Protein AF-A0A8D9CV42-F1 (afdb_monomer)

Sequence (86 aa):
DIEISQSLDPELRQAIKDSRIAVVIFSINYTSSSWCLNELLEIVKCKEEHGQVVIPVFYGLDPSHVRKQTGDFGKIFEKICQRKTK

Radius of gyration: 13.58 Å; Cα contacts (8 Å, |Δi|>4): 94; chains: 1; bounding box: 37×32×30 Å

Secondary structure (DSSP, 8-state):
-----SS--HHHHHHHHH-SEEEEEE-TTGGG-HHHHHHHHHHHHHHHHH--EEEEEE-SS-HHHHHHT-HHHHHHHHHHHHHH--

Solvent-accessible surface area (backbone atoms only — not comparable to full-atom values): 5135 Å² total; per-residue (Å²): 134,86,85,83,67,99,54,88,47,70,66,58,55,49,52,58,65,75,37,67,64,47,79,45,75,45,39,66,61,42,46,73,36,71,61,56,52,51,53,50,52,53,52,53,49,34,31,73,78,69,67,30,45,74,48,81,40,66,48,91,55,62,67,62,26,68,76,68,51,31,70,69,40,17,55,43,35,54,56,48,56,59,66,72,77,110

InterPro domains:
  IPR000157 Toll/interleukin-1 receptor homology (TIR) domain [PF01582] (1-85)
  IPR000157 Toll/interleukin-1 receptor homology (TIR) domain [PS50104] (1-86)
  IPR000157 Toll/interleukin-1 receptor homology (TIR) domain [SM00255] (1-86)
  IPR035897 Toll/interleukin-1 receptor homology (TIR) domain superfamily [G3DSA:3.40.50.10140] (1-86)
  IPR035897 Toll/interleukin-1 receptor homology (TIR) domain superfamily [SSF52200] (1-81)

pLDDT: mean 86.41, std 14.25, range [35.38, 97.75]

Nearest PDB structures (foldseek):
  5tec-assembly1_A  TM=9.869E-01  e=1.272E-07  Arabidopsis thaliana
  7xoz-assembly1_E  TM=9.331E-01  e=2.366E-07  Arabidopsis thaliana
  5h3c-assembly1_A  TM=9.832E-01  e=4.682E-07  Arabidopsis thaliana
  7xoz-assembly1_A  TM=8.967E-01  e=3.433E-07  Arabidopsis thaliana
  5tec-assembly2_B  TM=9.363E-01  e=7.229E-07  Arabidopsis thaliana

Mean predicted aligned error: 5.82 Å

Organism: Brassica campestris (NCBI:txid3711)

Structure (mmCIF, N/CA/C/O backbone):
data_AF-A0A8D9CV42-F1
#
_entry.id   AF-A0A8D9CV42-F1
#
loop_
_atom_site.group_PDB
_atom_site.id
_atom_site.type_symbol
_atom_site.label_atom_id
_atom_site.label_alt_id
_atom_site.label_comp_id
_atom_site.label_asym_id
_atom_site.label_entity_id
_atom_site.label_seq_id
_atom_site.pdbx_PDB_ins_code
_atom_site.Cartn_x
_atom_site.Cartn_y
_atom_site.Cartn_z
_atom_site.occupancy
_atom_site.B_iso_or_equiv
_atom_site.auth_seq_id
_atom_site.auth_comp_id
_atom_site.auth_asym_id
_atom_site.auth_atom_id
_atom_site.pdbx_PDB_model_num
ATOM 1 N N . ASP A 1 1 ? -5.868 25.681 -0.050 1.00 35.38 1 ASP A N 1
ATOM 2 C CA . ASP A 1 1 ? -4.401 25.533 -0.018 1.00 35.38 1 ASP A CA 1
ATOM 3 C C . ASP A 1 1 ? -4.042 24.078 0.211 1.00 35.38 1 ASP A C 1
ATOM 5 O O . ASP A 1 1 ? -4.734 23.415 0.971 1.00 35.38 1 ASP A O 1
ATOM 9 N N . ILE A 1 2 ? -3.056 23.547 -0.516 1.00 47.19 2 ILE A N 1
ATOM 10 C CA . ILE A 1 2 ? -2.556 22.184 -0.289 1.00 47.19 2 ILE A CA 1
ATOM 11 C C . ILE A 1 2 ? -1.454 22.321 0.756 1.00 47.19 2 ILE A C 1
ATOM 13 O O . ILE A 1 2 ? -0.368 22.809 0.440 1.00 47.19 2 ILE A O 1
ATOM 17 N N . GLU A 1 3 ? -1.748 21.960 2.001 1.00 54.94 3 GLU A N 1
ATOM 18 C CA . GLU A 1 3 ? -0.735 21.908 3.051 1.00 54.94 3 GLU A CA 1
ATOM 19 C C . GLU A 1 3 ? 0.242 20.780 2.747 1.00 54.94 3 GLU A C 1
ATOM 21 O O . GLU A 1 3 ? -0.124 19.608 2.683 1.00 54.94 3 GLU A O 1
ATOM 26 N N . ILE A 1 4 ? 1.501 21.154 2.519 1.00 55.81 4 ILE A N 1
ATOM 27 C CA . ILE A 1 4 ? 2.596 20.211 2.341 1.00 55.81 4 ILE A CA 1
ATOM 28 C C . ILE A 1 4 ? 3.428 20.214 3.638 1.00 55.81 4 ILE A C 1
ATOM 30 O O . ILE A 1 4 ? 4.449 20.895 3.722 1.00 55.81 4 ILE A O 1
ATOM 34 N N . SER A 1 5 ? 2.990 19.495 4.675 1.00 52.81 5 SER A N 1
ATOM 35 C CA . SER A 1 5 ? 3.749 19.303 5.915 1.00 52.81 5 SER A CA 1
ATOM 36 C C . SER A 1 5 ? 4.894 18.286 5.752 1.00 52.81 5 SER A C 1
ATOM 38 O O . SER A 1 5 ? 4.776 17.213 5.176 1.00 52.81 5 SER A O 1
ATOM 40 N N . GLN A 1 6 ? 6.073 18.597 6.285 1.00 56.25 6 GLN A N 1
ATOM 41 C CA . GLN A 1 6 ? 7.254 17.721 6.175 1.00 56.25 6 GLN A CA 1
ATOM 42 C C . GLN A 1 6 ? 7.211 16.508 7.133 1.00 56.25 6 GLN A C 1
ATOM 44 O O . GLN A 1 6 ? 8.027 15.589 7.021 1.00 56.25 6 GLN A O 1
ATOM 49 N N . SER A 1 7 ? 6.234 16.482 8.042 1.00 61.69 7 SER A N 1
ATOM 50 C CA . SER A 1 7 ? 5.875 15.391 8.953 1.00 61.69 7 SER A CA 1
ATOM 51 C C . SER A 1 7 ? 4.412 15.010 8.738 1.00 61.69 7 SER A C 1
ATOM 53 O O . SER A 1 7 ? 3.630 15.891 8.397 1.00 61.69 7 SER A O 1
ATOM 55 N N . LEU A 1 8 ? 4.027 13.748 8.984 1.00 67.19 8 LEU A N 1
ATOM 56 C CA . LEU A 1 8 ? 2.606 13.384 9.078 1.00 67.19 8 LEU A CA 1
ATOM 57 C C . LEU A 1 8 ? 1.944 14.326 10.079 1.00 67.19 8 LEU A C 1
ATOM 59 O O . LEU A 1 8 ? 2.271 14.273 11.267 1.00 67.19 8 LEU A O 1
ATOM 63 N N . ASP A 1 9 ? 1.076 15.199 9.582 1.00 80.56 9 ASP A N 1
ATOM 64 C CA . ASP A 1 9 ? 0.351 16.124 10.432 1.00 80.56 9 ASP A CA 1
ATOM 65 C C . ASP A 1 9 ? -0.440 15.313 11.480 1.00 80.56 9 ASP A C 1
ATOM 67 O O . ASP A 1 9 ? -1.071 14.312 11.113 1.00 80.56 9 ASP A O 1
ATOM 71 N N . PRO A 1 10 ? -0.377 15.659 12.780 1.00 84.25 10 PRO A N 1
ATOM 72 C CA . PRO A 1 10 ? -1.182 15.005 13.805 1.00 84.25 10 PRO A CA 1
ATOM 73 C C . PRO A 1 10 ? -2.672 14.920 13.446 1.00 84.25 10 PRO A C 1
ATOM 75 O O . PRO A 1 10 ? -3.291 13.887 13.715 1.00 84.25 10 PRO A O 1
ATOM 78 N N . GLU A 1 11 ? -3.226 15.948 12.802 1.00 87.00 11 GLU A N 1
ATOM 79 C CA . GLU A 1 11 ? -4.620 15.984 12.357 1.00 87.00 11 GLU A CA 1
ATOM 80 C C . GLU A 1 11 ? -4.873 14.963 11.248 1.00 87.00 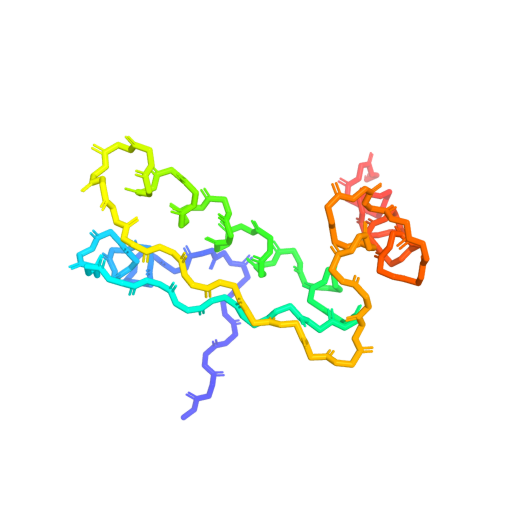11 GLU A C 1
ATOM 82 O O . GLU A 1 11 ? -5.817 14.174 11.327 1.00 87.00 11 GLU A O 1
ATOM 87 N N . LEU A 1 12 ? -3.980 14.891 10.258 1.00 86.88 12 LEU A N 1
ATOM 88 C CA . LEU A 1 12 ? -4.068 13.901 9.184 1.00 86.88 12 LEU A CA 1
ATOM 89 C C . LEU A 1 12 ? -3.944 12.474 9.726 1.00 86.88 12 LEU A C 1
ATOM 91 O O . LEU A 1 12 ? -4.687 11.575 9.329 1.00 86.88 12 LEU A O 1
ATOM 95 N N . ARG A 1 13 ? -3.021 12.255 10.664 1.00 88.62 13 ARG A N 1
ATOM 96 C CA . ARG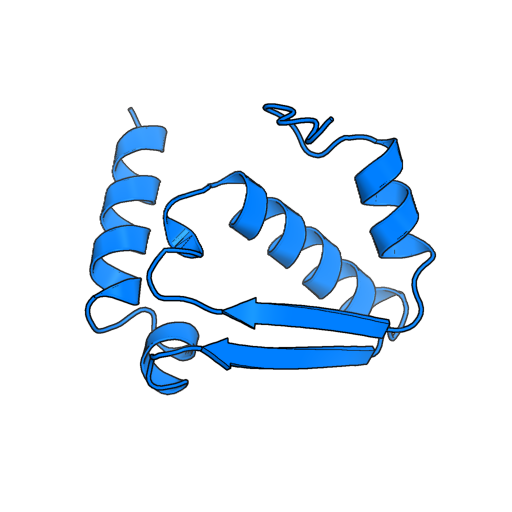 A 1 13 ? -2.843 10.956 11.313 1.00 88.62 13 ARG A CA 1
ATOM 97 C C . ARG A 1 13 ? -4.102 10.534 12.070 1.00 88.62 13 ARG A C 1
ATOM 99 O O . ARG A 1 13 ? -4.482 9.366 12.010 1.00 88.62 13 ARG A O 1
ATOM 106 N N . GLN A 1 14 ? -4.739 11.469 12.767 1.00 91.12 14 GLN A N 1
ATOM 107 C CA . GLN A 1 14 ? -5.994 11.210 13.461 1.00 91.12 14 GLN A CA 1
ATOM 108 C C . GLN A 1 14 ? -7.124 10.910 12.465 1.00 91.12 14 GLN A C 1
ATOM 110 O O . GLN A 1 14 ? -7.831 9.919 12.628 1.00 91.12 14 GLN A O 1
ATOM 115 N N . ALA A 1 15 ? -7.212 11.663 11.366 1.00 92.44 15 ALA A N 1
ATOM 116 C CA . ALA A 1 15 ? -8.185 11.411 10.305 1.00 92.44 15 ALA A CA 1
ATOM 117 C C . ALA A 1 15 ? -8.032 10.013 9.674 1.00 92.44 15 ALA A C 1
ATOM 119 O O . ALA A 1 15 ? -9.035 9.356 9.389 1.00 92.44 15 ALA A O 1
ATOM 120 N N . ILE A 1 16 ? -6.798 9.519 9.494 1.00 92.69 16 ILE A N 1
ATOM 121 C CA . ILE A 1 16 ? -6.542 8.149 9.014 1.00 92.69 16 ILE A CA 1
ATOM 122 C C . ILE A 1 16 ? -7.103 7.112 9.995 1.00 92.69 16 ILE A C 1
ATOM 124 O O . ILE A 1 16 ? -7.768 6.173 9.555 1.00 92.69 16 ILE A O 1
ATOM 128 N N . LYS A 1 17 ? -6.868 7.298 11.301 1.00 92.81 17 LYS A N 1
ATOM 129 C CA . LYS A 1 17 ? -7.334 6.387 12.361 1.00 92.81 17 LYS A CA 1
ATOM 130 C C . LYS A 1 17 ? -8.853 6.359 12.498 1.00 92.81 17 LYS A C 1
ATOM 132 O O . LYS A 1 17 ? -9.427 5.289 12.675 1.00 92.81 17 LYS A O 1
ATOM 137 N N . ASP A 1 18 ? -9.497 7.517 12.388 1.00 94.75 18 ASP A N 1
ATOM 138 C CA . ASP A 1 18 ? -10.953 7.640 12.536 1.00 94.75 18 ASP A CA 1
ATOM 139 C C . ASP A 1 18 ? -11.714 7.190 11.275 1.00 94.75 18 ASP A C 1
ATOM 141 O O . ASP A 1 18 ? -12.929 6.961 11.299 1.00 94.75 18 ASP A O 1
ATOM 145 N N . SER A 1 19 ? -11.007 7.032 10.154 1.00 95.75 19 SER A N 1
ATOM 146 C CA . SER A 1 19 ? -11.590 6.606 8.886 1.00 95.75 19 SER A CA 1
ATOM 147 C C . SER A 1 19 ? -11.880 5.107 8.858 1.00 95.75 19 SER A C 1
ATOM 149 O O . SER A 1 19 ? -11.020 4.273 9.113 1.00 95.75 19 SER A O 1
ATOM 151 N N . ARG A 1 20 ? -13.081 4.731 8.404 1.00 96.19 20 ARG A N 1
ATOM 152 C CA . ARG A 1 20 ? -13.466 3.315 8.211 1.00 96.19 20 ARG A CA 1
ATOM 153 C C . ARG A 1 20 ? -12.876 2.684 6.949 1.00 96.19 20 ARG A C 1
ATOM 155 O O . ARG A 1 20 ? -12.724 1.465 6.880 1.00 96.19 20 ARG A O 1
ATOM 162 N N . ILE A 1 21 ? -12.592 3.506 5.940 1.00 96.88 21 ILE A N 1
ATOM 163 C CA . ILE A 1 21 ? -12.110 3.077 4.625 1.00 96.88 21 ILE A CA 1
ATOM 164 C C . ILE A 1 21 ? -10.951 3.984 4.213 1.00 96.88 21 ILE A C 1
ATOM 166 O O . ILE A 1 21 ? -11.074 5.203 4.307 1.00 96.88 21 ILE A O 1
ATOM 170 N N . ALA A 1 22 ? -9.866 3.396 3.716 1.00 96.81 22 ALA A N 1
ATOM 171 C CA . ALA A 1 22 ? -8.762 4.102 3.078 1.00 96.81 22 ALA A CA 1
ATOM 172 C C . ALA A 1 22 ? -8.638 3.664 1.612 1.00 96.81 22 ALA A C 1
ATOM 174 O O . ALA A 1 22 ? -8.523 2.473 1.314 1.00 96.81 22 ALA A O 1
ATOM 175 N N . VAL A 1 23 ? -8.636 4.628 0.691 1.00 97.12 23 VAL A N 1
ATOM 176 C CA . VAL A 1 23 ? -8.375 4.385 -0.735 1.00 97.12 23 VAL A CA 1
ATOM 177 C C . VAL A 1 23 ? -6.949 4.825 -1.043 1.00 97.12 23 VAL A C 1
ATOM 179 O O . VAL A 1 23 ? -6.624 6.003 -0.924 1.00 97.12 23 VAL A O 1
ATOM 182 N N . VAL A 1 24 ? -6.092 3.883 -1.435 1.00 95.88 24 VAL A N 1
ATOM 183 C CA . VAL A 1 24 ? -4.669 4.144 -1.692 1.00 95.88 24 VAL A CA 1
ATOM 184 C C . VAL A 1 24 ? -4.407 4.111 -3.190 1.00 95.88 24 VAL A C 1
ATOM 186 O O . VAL A 1 24 ? -4.509 3.056 -3.811 1.00 95.88 24 VAL A O 1
ATOM 189 N N . ILE A 1 25 ? -4.041 5.253 -3.771 1.00 95.31 25 ILE A N 1
ATOM 190 C CA . ILE A 1 25 ? -3.770 5.374 -5.208 1.00 95.31 25 ILE A CA 1
ATOM 191 C C . ILE A 1 25 ? -2.266 5.254 -5.460 1.00 95.31 25 ILE A C 1
ATOM 193 O O . ILE A 1 25 ? -1.516 6.220 -5.332 1.00 95.31 25 ILE A O 1
ATOM 197 N N . PHE A 1 26 ? -1.820 4.067 -5.857 1.00 94.81 26 PHE A N 1
ATOM 198 C CA . PHE A 1 26 ? -0.448 3.828 -6.278 1.00 94.81 26 PHE A CA 1
ATOM 199 C C . PHE A 1 26 ? -0.225 4.355 -7.693 1.00 94.81 26 PHE A C 1
ATOM 201 O O . PHE A 1 26 ? -0.828 3.875 -8.648 1.00 94.81 26 PHE A O 1
ATOM 208 N N . SER A 1 27 ? 0.695 5.302 -7.830 1.00 93.12 27 SER A N 1
ATOM 209 C CA . SER A 1 27 ? 1.232 5.770 -9.108 1.00 93.12 27 SER A CA 1
ATOM 210 C C . SER A 1 27 ? 2.746 5.561 -9.152 1.00 93.12 27 SER A C 1
ATOM 212 O O . SER A 1 27 ? 3.371 5.265 -8.131 1.00 93.12 27 SER A O 1
ATOM 214 N N . ILE A 1 28 ? 3.360 5.738 -10.325 1.00 89.62 28 ILE A N 1
ATOM 215 C CA . ILE A 1 28 ? 4.815 5.579 -10.486 1.00 89.62 28 ILE A CA 1
ATOM 216 C C . ILE A 1 28 ? 5.608 6.521 -9.564 1.00 89.62 28 ILE A C 1
ATOM 218 O O . ILE A 1 28 ? 6.687 6.169 -9.100 1.00 89.62 28 ILE A O 1
ATOM 222 N N . ASN A 1 29 ? 5.028 7.680 -9.233 1.00 87.56 29 ASN A N 1
ATOM 223 C CA . ASN A 1 29 ? 5.623 8.697 -8.368 1.00 87.56 29 ASN A CA 1
ATOM 224 C C . ASN A 1 29 ? 5.183 8.575 -6.902 1.00 87.56 29 ASN A C 1
ATOM 226 O O . ASN A 1 29 ? 5.606 9.373 -6.076 1.00 87.56 29 ASN A O 1
ATOM 230 N N . TYR A 1 30 ? 4.365 7.585 -6.536 1.00 87.81 30 TYR A N 1
ATOM 231 C CA . TYR A 1 30 ? 3.929 7.411 -5.144 1.00 87.81 30 TYR A CA 1
ATOM 232 C C . TYR A 1 30 ? 5.121 7.291 -4.183 1.00 87.81 30 TYR A C 1
ATOM 234 O O . TYR A 1 30 ? 5.121 7.842 -3.087 1.00 87.81 30 TYR A O 1
ATOM 242 N N . THR A 1 31 ? 6.184 6.618 -4.623 1.00 82.06 31 THR A N 1
ATOM 243 C CA . THR A 1 31 ? 7.405 6.406 -3.837 1.00 82.06 31 THR A CA 1
ATOM 244 C C . THR A 1 31 ? 8.368 7.586 -3.870 1.00 82.06 31 THR A C 1
ATOM 246 O O . THR A 1 31 ? 9.350 7.570 -3.131 1.00 82.06 31 THR A O 1
ATOM 249 N N . SER A 1 32 ? 8.108 8.628 -4.673 1.00 83.00 32 SER A N 1
ATOM 250 C CA . SER A 1 32 ? 8.965 9.818 -4.721 1.00 83.00 32 SER A CA 1
ATOM 251 C C . SER A 1 32 ? 8.799 10.717 -3.496 1.00 83.00 32 SER A C 1
ATOM 253 O O . SER A 1 32 ? 9.660 11.557 -3.238 1.00 83.00 32 SER A O 1
ATOM 255 N N . SER A 1 33 ? 7.706 10.549 -2.747 1.00 82.75 33 SER A N 1
ATOM 256 C CA . SER A 1 33 ? 7.438 11.262 -1.505 1.00 82.75 33 SER A CA 1
ATOM 257 C C . SER A 1 33 ? 7.510 10.300 -0.330 1.00 82.75 33 SER A C 1
ATOM 259 O O . SER A 1 33 ? 6.712 9.374 -0.201 1.00 82.75 33 SER A O 1
ATOM 261 N N . SER A 1 34 ? 8.440 10.550 0.590 1.00 80.12 34 SER A N 1
ATOM 262 C CA . SER A 1 34 ? 8.482 9.780 1.833 1.00 80.12 34 SER A CA 1
ATOM 263 C C . SER A 1 34 ? 7.239 9.962 2.692 1.00 80.12 34 SER A C 1
ATOM 265 O O . SER A 1 34 ? 6.974 9.138 3.556 1.00 80.12 34 SER A O 1
ATOM 267 N N . TRP A 1 35 ? 6.502 11.049 2.477 1.00 80.56 35 TRP A N 1
ATOM 268 C CA . TRP A 1 35 ? 5.253 11.271 3.176 1.00 80.56 35 TRP A CA 1
ATOM 269 C C . TRP A 1 35 ? 4.199 10.257 2.733 1.00 80.56 35 TRP A C 1
ATOM 271 O O . TRP A 1 35 ? 3.658 9.574 3.593 1.00 80.56 35 TRP A O 1
ATOM 281 N N . CYS A 1 36 ? 4.018 10.027 1.429 1.00 86.38 36 CYS A N 1
ATOM 282 C CA . CYS A 1 36 ? 3.092 8.997 0.944 1.00 86.38 36 CYS A CA 1
ATOM 283 C C . CYS A 1 36 ? 3.405 7.614 1.545 1.00 86.38 36 CYS A C 1
ATOM 285 O O . CYS A 1 36 ? 2.504 6.857 1.890 1.00 86.38 36 CYS A O 1
ATOM 287 N N . LEU A 1 37 ? 4.689 7.295 1.750 1.00 86.44 37 LEU A N 1
ATOM 288 C CA . LEU A 1 37 ? 5.101 6.056 2.419 1.00 86.44 37 LEU A CA 1
ATOM 289 C C . LEU A 1 37 ? 4.780 6.039 3.923 1.00 86.44 37 LEU A C 1
ATOM 291 O O . LEU A 1 37 ? 4.415 4.993 4.455 1.00 86.44 37 LEU A O 1
ATOM 295 N N . ASN A 1 38 ? 4.892 7.178 4.607 1.00 86.94 38 ASN A N 1
ATOM 296 C CA . ASN A 1 38 ? 4.508 7.299 6.013 1.00 86.94 38 ASN A CA 1
ATOM 297 C C . ASN A 1 38 ? 2.983 7.201 6.196 1.00 86.94 38 ASN A C 1
ATOM 299 O O . ASN A 1 38 ? 2.531 6.539 7.127 1.00 86.94 38 ASN A O 1
ATOM 303 N N . GLU A 1 39 ? 2.191 7.808 5.306 1.00 88.81 39 GLU A N 1
ATOM 304 C CA . GLU A 1 39 ? 0.727 7.648 5.281 1.00 88.81 39 GLU A CA 1
ATOM 305 C C . GLU A 1 39 ? 0.350 6.187 5.073 1.00 88.81 39 GLU A C 1
ATOM 307 O O . GLU A 1 39 ? -0.453 5.642 5.828 1.00 88.81 39 GLU A O 1
ATOM 312 N N . LEU A 1 40 ? 0.980 5.530 4.093 1.00 92.06 40 LEU A N 1
ATOM 313 C CA . LEU A 1 40 ? 0.765 4.112 3.829 1.00 92.06 40 LEU A CA 1
ATOM 314 C C . LEU A 1 40 ? 1.056 3.255 5.062 1.00 92.06 40 LEU A C 1
ATOM 316 O O . LEU A 1 40 ? 0.299 2.332 5.354 1.00 92.06 40 LEU A O 1
ATOM 320 N N . LEU A 1 41 ? 2.128 3.564 5.796 1.00 91.50 41 LEU A N 1
ATOM 321 C CA . LEU A 1 41 ? 2.469 2.861 7.028 1.00 91.50 41 LEU A CA 1
ATOM 322 C C . LEU A 1 41 ? 1.372 3.010 8.090 1.00 91.50 41 LEU A C 1
ATOM 324 O O . LEU A 1 41 ? 1.014 2.021 8.726 1.00 91.50 41 LEU A O 1
ATOM 328 N N . GLU A 1 42 ? 0.828 4.212 8.285 1.00 93.62 42 GLU A N 1
ATOM 329 C CA . GLU A 1 42 ? -0.251 4.417 9.258 1.00 93.62 42 GLU A CA 1
ATOM 330 C C . GLU A 1 42 ? -1.553 3.728 8.823 1.00 93.62 42 GLU A C 1
ATOM 332 O O . GLU A 1 42 ? -2.212 3.099 9.650 1.00 93.62 42 GLU A O 1
ATOM 337 N N . ILE A 1 43 ? -1.888 3.758 7.530 1.00 95.12 43 ILE A N 1
ATOM 338 C CA . ILE A 1 43 ? -3.049 3.045 6.972 1.00 95.12 43 ILE A CA 1
ATOM 339 C C . ILE A 1 43 ? -2.919 1.531 7.191 1.00 95.12 43 ILE A C 1
ATOM 341 O O . ILE A 1 43 ? -3.884 0.874 7.580 1.00 95.12 43 ILE A O 1
ATOM 345 N N . VAL A 1 44 ? -1.730 0.958 6.967 1.00 94.56 44 VAL A N 1
ATOM 346 C CA . VAL A 1 44 ? -1.485 -0.475 7.199 1.00 94.56 44 VAL A CA 1
ATOM 347 C C . VAL A 1 44 ? -1.647 -0.824 8.679 1.00 94.56 44 VAL A C 1
ATOM 349 O O . VAL A 1 44 ? -2.321 -1.806 8.984 1.00 94.56 44 VAL A O 1
ATOM 352 N N . LYS A 1 45 ? -1.135 0.008 9.594 1.00 95.12 45 LYS A N 1
ATOM 353 C CA . LYS A 1 45 ? -1.364 -0.179 11.037 1.00 95.12 45 LYS A CA 1
ATOM 354 C C . LYS A 1 45 ? -2.847 -0.128 11.388 1.00 95.12 45 LYS A C 1
ATOM 356 O O . LYS A 1 45 ? -3.339 -0.996 12.097 1.00 95.12 45 LYS A O 1
ATOM 361 N N . CYS A 1 46 ? -3.590 0.838 10.854 1.00 95.25 46 CYS A N 1
ATOM 362 C CA . CYS A 1 46 ? -5.022 0.967 11.129 1.00 95.25 46 CYS A CA 1
ATOM 363 C C . CYS A 1 46 ? -5.836 -0.206 10.564 1.00 95.25 46 CYS A C 1
ATOM 365 O O . CYS A 1 46 ? -6.779 -0.672 11.204 1.00 95.25 46 CYS A O 1
ATOM 367 N N . LYS A 1 47 ? -5.443 -0.751 9.409 1.00 96.06 47 LYS A N 1
ATOM 368 C CA . LYS A 1 47 ? -6.011 -1.997 8.882 1.00 96.06 47 LYS A CA 1
ATOM 369 C C . LYS A 1 47 ? -5.816 -3.168 9.850 1.00 96.06 47 LYS A C 1
ATOM 371 O O . LYS A 1 47 ? -6.753 -3.935 10.055 1.00 96.06 47 LYS A O 1
ATOM 376 N N . GLU A 1 48 ? -4.617 -3.317 10.409 1.00 95.88 48 GLU A N 1
ATOM 377 C CA . GLU A 1 48 ? -4.265 -4.426 11.306 1.00 95.88 48 GLU A CA 1
ATOM 378 C C . GLU A 1 48 ? -4.893 -4.280 12.698 1.00 95.88 48 GLU A C 1
ATOM 380 O O . GLU A 1 48 ? -5.453 -5.240 13.223 1.00 95.88 48 GLU A O 1
ATOM 385 N N . GLU A 1 49 ? -4.838 -3.082 13.277 1.00 95.38 49 GLU A N 1
ATOM 386 C CA . GLU A 1 49 ? -5.266 -2.812 14.655 1.00 95.38 49 GLU A CA 1
ATOM 387 C C . GLU A 1 49 ? -6.769 -2.510 14.772 1.00 95.38 49 GLU A C 1
ATOM 389 O O . GLU A 1 49 ? -7.401 -2.892 15.7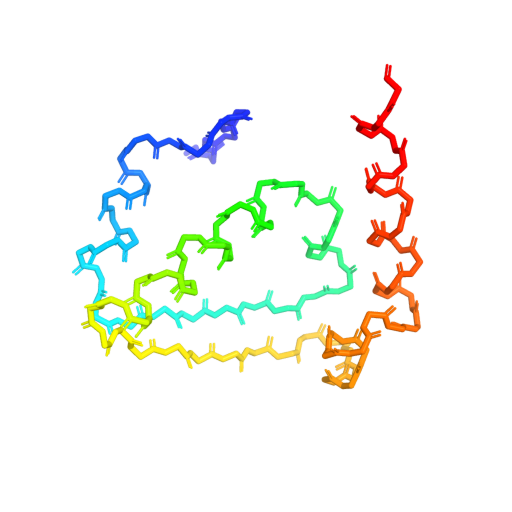54 1.00 95.38 49 GLU A O 1
ATOM 394 N N . HIS A 1 50 ? -7.353 -1.836 13.775 1.00 94.19 50 HIS A N 1
ATOM 395 C CA . HIS A 1 50 ? -8.722 -1.300 13.836 1.00 94.19 50 HIS A CA 1
ATOM 396 C C . HIS A 1 50 ? -9.663 -1.923 12.792 1.00 94.19 50 HIS A C 1
ATOM 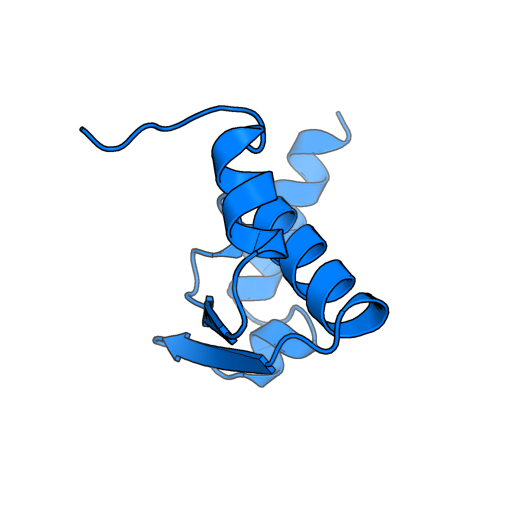398 O O . HIS A 1 5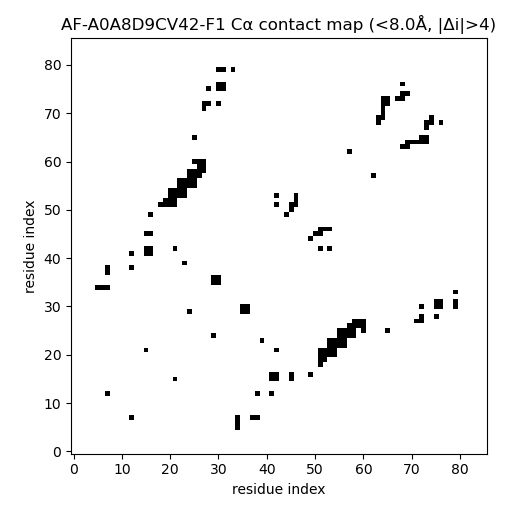0 ? -10.840 -1.569 12.731 1.00 94.19 50 HIS A O 1
ATOM 404 N N . GLY A 1 51 ? -9.172 -2.843 11.953 1.00 94.62 51 GLY A N 1
ATOM 405 C CA . GLY A 1 51 ? -9.979 -3.498 10.919 1.00 94.62 51 GLY A CA 1
ATOM 406 C C . GLY A 1 51 ? -10.420 -2.565 9.786 1.00 94.62 51 GLY A C 1
ATOM 407 O O . GLY A 1 51 ? -11.404 -2.853 9.101 1.00 94.62 51 GLY A O 1
ATOM 408 N N . GLN A 1 52 ? -9.716 -1.447 9.584 1.00 96.88 52 GLN A N 1
ATOM 409 C CA . GLN A 1 52 ? -9.999 -0.497 8.508 1.00 96.88 52 GLN A CA 1
ATOM 410 C C . GLN A 1 52 ? -9.955 -1.186 7.132 1.00 96.88 52 GLN A C 1
ATOM 412 O O . GLN A 1 52 ? -9.031 -1.944 6.822 1.00 96.88 52 GLN A O 1
ATOM 417 N N . VAL A 1 53 ? -10.934 -0.901 6.268 1.00 97.56 53 VAL A N 1
ATOM 418 C CA . VAL A 1 53 ? -10.957 -1.442 4.901 1.00 97.56 53 VAL A CA 1
ATOM 419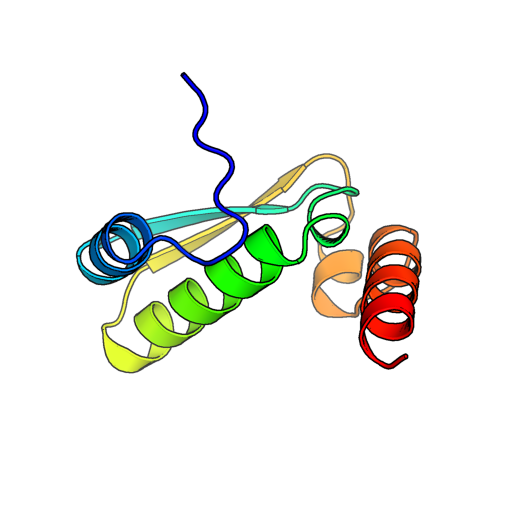 C C . VAL A 1 53 ? -9.994 -0.644 4.025 1.00 97.56 53 VAL A C 1
ATOM 421 O O . VAL A 1 53 ? -10.118 0.571 3.912 1.00 97.56 53 VAL A O 1
ATOM 424 N N . VAL A 1 54 ? -9.059 -1.324 3.359 1.00 97.50 54 VAL A N 1
ATOM 425 C CA . VAL A 1 54 ? -8.089 -0.684 2.456 1.00 97.50 54 VAL A CA 1
ATOM 426 C C . VAL A 1 54 ? -8.346 -1.114 1.018 1.00 97.50 54 VAL A C 1
ATOM 428 O O . VAL A 1 54 ? -8.297 -2.305 0.707 1.00 97.50 54 VAL A O 1
ATOM 431 N N . ILE A 1 55 ? -8.578 -0.139 0.140 1.00 97.75 55 ILE A N 1
ATOM 432 C CA . ILE A 1 55 ? -8.827 -0.342 -1.290 1.00 97.75 55 ILE A CA 1
ATOM 433 C C . ILE A 1 55 ? -7.635 0.216 -2.081 1.00 97.75 55 ILE A C 1
ATOM 435 O O . ILE A 1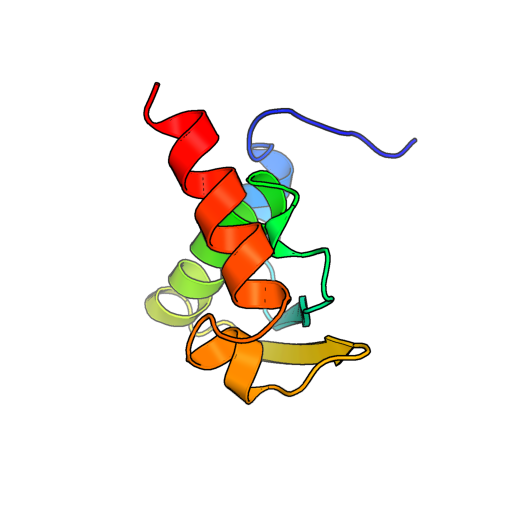 55 ? -7.485 1.437 -2.173 1.00 97.75 55 ILE A O 1
ATOM 439 N N . PRO A 1 56 ? -6.770 -0.640 -2.652 1.00 96.50 56 PRO A N 1
ATOM 440 C CA . PRO A 1 56 ? -5.677 -0.185 -3.498 1.00 96.50 56 PRO A CA 1
ATOM 441 C C . PRO A 1 56 ? -6.157 0.086 -4.932 1.00 96.50 56 PRO A C 1
ATOM 443 O O . PRO A 1 56 ? -6.858 -0.729 -5.532 1.00 96.50 56 PRO A O 1
ATOM 446 N N . VAL A 1 57 ? -5.721 1.205 -5.505 1.00 97.25 57 VAL A N 1
ATOM 447 C CA . VAL A 1 57 ? -5.918 1.586 -6.909 1.00 97.25 57 VAL A CA 1
ATOM 448 C C . VAL A 1 57 ? -4.548 1.715 -7.562 1.00 97.25 57 VAL A C 1
ATOM 450 O O . VAL A 1 57 ? -3.677 2.402 -7.040 1.00 97.25 57 VAL A O 1
ATOM 453 N N . PHE A 1 58 ? -4.347 1.065 -8.706 1.00 95.94 58 PHE A N 1
ATOM 454 C CA . PHE A 1 58 ? -3.072 1.073 -9.425 1.00 95.94 58 PHE A CA 1
ATOM 455 C C . PHE A 1 58 ? -3.197 1.929 -10.684 1.00 95.94 58 PHE A C 1
ATOM 457 O O . PHE A 1 58 ? -3.841 1.538 -11.656 1.00 95.94 58 PHE A O 1
ATOM 464 N N . TYR A 1 59 ? -2.603 3.119 -10.654 1.00 95.69 59 TYR A N 1
ATOM 465 C CA . TYR A 1 59 ? -2.668 4.097 -11.732 1.00 95.69 59 TYR A CA 1
ATOM 466 C C . TYR A 1 59 ? -1.393 4.066 -12.579 1.00 95.69 59 TYR A C 1
ATOM 468 O O . TYR A 1 59 ? -0.327 4.512 -12.149 1.00 95.69 59 TYR A O 1
ATOM 476 N N . GLY A 1 60 ? -1.516 3.549 -13.804 1.00 93.06 60 GLY A N 1
ATOM 477 C CA . GLY A 1 60 ? -0.437 3.566 -14.797 1.00 93.06 60 GLY A CA 1
ATOM 478 C C . GLY A 1 60 ? 0.752 2.655 -14.471 1.00 93.06 60 GLY A C 1
ATOM 479 O O . GLY A 1 60 ? 1.857 2.910 -14.941 1.00 93.06 60 GLY A O 1
ATOM 480 N N . LEU A 1 61 ? 0.553 1.618 -13.653 1.00 94.06 61 LEU A N 1
ATOM 481 C CA . LEU A 1 61 ? 1.587 0.645 -13.299 1.00 94.06 61 LEU A CA 1
ATOM 482 C C . LEU A 1 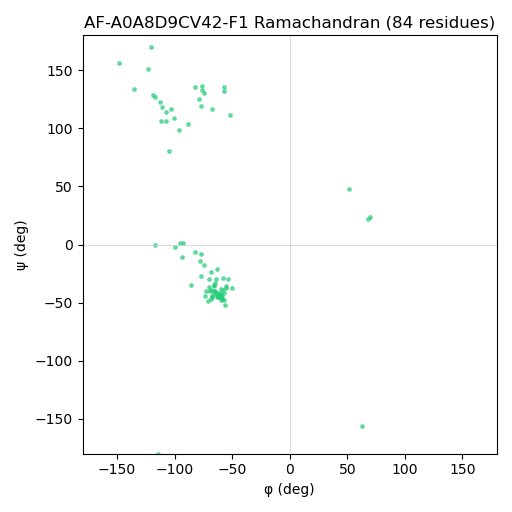61 ? 0.997 -0.745 -13.059 1.00 94.06 61 LEU A C 1
ATOM 484 O O . LEU A 1 61 ? -0.177 -0.884 -12.717 1.00 94.06 61 LEU A O 1
ATOM 488 N N . ASP A 1 62 ? 1.834 -1.769 -13.212 1.00 95.06 62 ASP A N 1
ATOM 489 C CA . ASP A 1 62 ? 1.475 -3.142 -12.875 1.00 95.06 62 ASP A CA 1
ATOM 490 C C . ASP A 1 62 ? 1.468 -3.328 -11.341 1.00 95.06 62 ASP A C 1
ATOM 492 O O . ASP A 1 62 ? 2.457 -2.982 -10.684 1.00 95.06 62 ASP A O 1
ATOM 496 N N . PRO A 1 63 ? 0.406 -3.898 -10.739 1.00 95.75 63 PRO A N 1
ATOM 497 C CA . PRO A 1 63 ? 0.341 -4.139 -9.295 1.00 95.75 63 PRO A CA 1
ATOM 498 C C . PRO A 1 63 ? 1.530 -4.935 -8.732 1.00 95.75 63 PRO A C 1
ATOM 500 O O . PRO A 1 63 ? 1.929 -4.745 -7.578 1.00 95.75 63 PRO A O 1
ATOM 503 N N . SER A 1 64 ? 2.132 -5.818 -9.533 1.00 96.38 64 SER A N 1
ATOM 504 C CA . SER A 1 64 ? 3.317 -6.583 -9.142 1.00 96.38 64 SER A CA 1
ATOM 505 C C . SER A 1 64 ? 4.536 -5.695 -8.891 1.00 96.38 64 SER A C 1
ATOM 507 O O . SER A 1 64 ? 5.327 -6.030 -8.008 1.00 96.38 64 SER A O 1
ATOM 509 N N . HIS A 1 65 ? 4.655 -4.546 -9.568 1.00 95.19 65 HIS A N 1
ATOM 510 C CA . HIS A 1 65 ? 5.728 -3.576 -9.330 1.00 95.19 65 HIS A CA 1
ATOM 511 C C . HIS A 1 65 ? 5.624 -2.939 -7.943 1.00 95.19 65 HIS A C 1
ATOM 513 O O . HIS A 1 65 ? 6.648 -2.732 -7.297 1.00 95.19 65 HIS A O 1
ATOM 519 N N . VAL A 1 66 ? 4.405 -2.703 -7.443 1.00 93.62 66 VAL A N 1
ATOM 520 C CA . VAL A 1 66 ? 4.189 -2.230 -6.065 1.00 93.62 66 VAL A CA 1
ATOM 521 C C . VAL A 1 66 ? 4.494 -3.342 -5.075 1.00 93.62 66 VAL A C 1
ATOM 523 O O . VAL A 1 66 ? 5.247 -3.127 -4.129 1.00 93.62 66 VAL A O 1
ATOM 526 N N . ARG A 1 67 ? 3.945 -4.544 -5.301 1.00 93.31 67 ARG A N 1
ATOM 527 C CA . ARG A 1 67 ? 4.068 -5.675 -4.366 1.00 93.31 67 ARG A CA 1
ATOM 528 C C . ARG A 1 67 ? 5.504 -6.175 -4.209 1.00 93.31 67 ARG A C 1
ATOM 530 O O . ARG A 1 67 ? 5.880 -6.550 -3.104 1.00 93.31 67 ARG A O 1
ATOM 537 N N . LYS A 1 68 ? 6.266 -6.232 -5.303 1.00 95.31 68 LYS A N 1
ATOM 538 C CA . LYS A 1 68 ? 7.646 -6.745 -5.331 1.00 95.31 68 LYS A CA 1
ATOM 539 C C . LYS A 1 68 ? 8.700 -5.636 -5.311 1.00 95.31 68 LYS A C 1
ATOM 541 O O . LYS A 1 68 ? 9.882 -5.949 -5.351 1.00 95.31 68 LYS A O 1
ATOM 546 N N . GLN A 1 69 ? 8.276 -4.370 -5.310 1.00 92.69 69 GLN A N 1
ATOM 547 C CA . GLN A 1 69 ? 9.154 -3.204 -5.438 1.00 92.69 69 GLN A CA 1
ATOM 548 C C . GLN A 1 69 ? 10.094 -3.328 -6.653 1.00 92.69 69 GLN A C 1
ATOM 550 O O . GLN A 1 69 ? 11.298 -3.118 -6.558 1.00 92.69 69 GLN A O 1
ATOM 555 N N . THR A 1 70 ? 9.535 -3.687 -7.812 1.00 95.12 70 THR A N 1
ATOM 556 C CA . THR A 1 70 ? 10.270 -3.859 -9.078 1.00 95.12 70 THR A CA 1
ATOM 557 C C . THR A 1 70 ? 9.855 -2.819 -10.120 1.00 95.12 70 THR A C 1
ATOM 559 O O . THR A 1 70 ? 9.012 -1.957 -9.866 1.00 95.12 70 THR A O 1
ATOM 562 N N . GLY A 1 71 ? 10.458 -2.880 -11.312 1.00 92.94 71 GLY A N 1
ATOM 563 C CA . GLY A 1 71 ? 10.197 -1.915 -12.379 1.00 92.94 71 GLY A CA 1
ATOM 564 C C . GLY A 1 71 ? 10.613 -0.499 -11.977 1.00 92.94 71 GLY A C 1
ATOM 565 O O . GLY A 1 71 ? 11.463 -0.307 -11.107 1.00 92.94 71 GLY A O 1
ATOM 566 N N . ASP A 1 72 ? 10.010 0.508 -12.600 1.00 92.25 72 ASP A N 1
ATOM 567 C CA . ASP A 1 72 ? 10.357 1.904 -12.315 1.00 92.25 72 ASP A CA 1
ATOM 568 C C . ASP A 1 72 ? 9.901 2.360 -10.922 1.00 92.25 72 ASP A C 1
ATOM 570 O O . ASP A 1 72 ? 10.597 3.145 -10.280 1.00 92.25 72 ASP A O 1
ATOM 574 N N . PHE A 1 73 ? 8.809 1.786 -10.403 1.00 92.62 73 PHE A N 1
ATOM 575 C CA . PHE A 1 73 ? 8.367 1.997 -9.022 1.00 92.62 73 PHE A CA 1
ATOM 576 C C . PHE A 1 73 ? 9.464 1.609 -8.018 1.00 92.62 73 PHE A C 1
ATOM 578 O O . PHE A 1 73 ? 9.794 2.392 -7.125 1.00 92.62 73 PHE A O 1
ATOM 585 N N . GLY A 1 74 ? 10.067 0.428 -8.208 1.00 92.44 74 GLY A N 1
ATOM 586 C CA . GLY A 1 74 ? 11.180 -0.072 -7.401 1.00 92.44 74 GLY A CA 1
ATOM 587 C C . GLY A 1 74 ? 12.438 0.789 -7.491 1.00 92.44 74 GLY A C 1
ATOM 588 O O . GLY A 1 74 ? 13.010 1.147 -6.464 1.00 92.44 74 GLY A O 1
ATOM 589 N N . LYS A 1 75 ? 12.830 1.201 -8.704 1.00 92.25 75 LYS A N 1
ATOM 590 C CA . LYS A 1 75 ? 14.000 2.079 -8.907 1.00 92.25 75 LYS A CA 1
ATOM 591 C C . LYS A 1 75 ? 13.850 3.418 -8.177 1.00 92.25 75 LYS A C 1
ATOM 593 O O . LYS A 1 75 ? 14.807 3.910 -7.579 1.00 92.25 75 LYS A O 1
ATOM 598 N N . ILE A 1 76 ? 12.660 4.026 -8.232 1.00 90.00 76 ILE A N 1
ATOM 599 C CA . ILE A 1 76 ? 12.377 5.287 -7.527 1.00 90.00 76 ILE A CA 1
ATOM 600 C C . ILE A 1 76 ? 12.393 5.055 -6.015 1.00 90.00 76 ILE A C 1
ATOM 602 O O . ILE A 1 76 ? 13.022 5.830 -5.293 1.00 90.00 76 ILE A O 1
ATOM 606 N N . PHE A 1 77 ? 11.762 3.973 -5.551 1.00 89.31 77 PHE A N 1
ATOM 607 C CA . PHE A 1 77 ? 11.740 3.598 -4.139 1.00 89.31 77 PHE A CA 1
ATOM 608 C C . PHE A 1 77 ? 13.155 3.449 -3.566 1.00 89.31 77 PHE A C 1
ATOM 610 O O . PHE A 1 77 ? 13.501 4.112 -2.588 1.00 89.31 77 PHE A O 1
ATOM 617 N N . GLU A 1 78 ? 14.009 2.667 -4.227 1.00 90.25 78 GLU A N 1
ATOM 618 C CA . GLU A 1 78 ? 15.394 2.446 -3.810 1.00 90.25 78 GLU A CA 1
ATOM 619 C C . GLU A 1 78 ? 16.191 3.760 -3.745 1.00 90.25 78 GLU A C 1
ATOM 621 O O . GLU A 1 78 ? 16.839 4.057 -2.736 1.00 90.25 78 GLU A O 1
ATOM 626 N N . LYS A 1 79 ? 16.082 4.602 -4.780 1.00 87.81 79 LYS A N 1
ATOM 627 C CA . LYS A 1 79 ? 16.750 5.912 -4.832 1.00 87.81 79 LYS A CA 1
ATOM 628 C C . LYS A 1 79 ? 16.354 6.819 -3.662 1.00 87.81 79 LYS A C 1
ATOM 630 O O . LYS A 1 79 ? 17.192 7.562 -3.148 1.00 87.81 79 LYS A O 1
ATOM 635 N N . ILE A 1 80 ? 15.083 6.804 -3.263 1.00 82.75 80 ILE A N 1
ATOM 636 C CA . ILE A 1 80 ? 14.578 7.626 -2.156 1.00 82.75 80 ILE A CA 1
ATOM 637 C C . ILE A 1 80 ? 15.054 7.085 -0.806 1.00 82.75 80 ILE A C 1
ATOM 639 O O . ILE A 1 80 ? 15.478 7.878 0.037 1.00 82.75 80 ILE A O 1
ATOM 643 N N . CYS A 1 81 ? 15.073 5.763 -0.619 1.00 80.12 81 CYS A N 1
ATOM 644 C CA . CYS A 1 81 ? 15.612 5.144 0.592 1.00 80.12 81 CYS A CA 1
ATOM 645 C C . CYS A 1 81 ? 17.100 5.471 0.793 1.00 80.12 81 CYS A C 1
ATOM 647 O O . CYS A 1 81 ? 17.485 5.882 1.888 1.00 80.12 81 CYS A O 1
ATOM 649 N N . GLN A 1 82 ? 17.914 5.390 -0.266 1.00 77.19 82 GLN A N 1
ATOM 650 C CA . GLN A 1 82 ? 19.356 5.678 -0.209 1.00 77.19 82 GLN A CA 1
ATOM 651 C C . GLN A 1 82 ? 19.677 7.144 0.124 1.00 77.19 82 GLN A C 1
ATOM 653 O O . GLN A 1 82 ? 20.675 7.430 0.783 1.00 77.19 82 GLN A 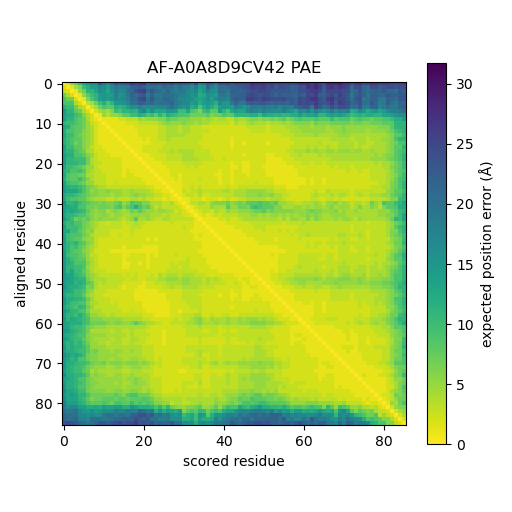O 1
ATOM 658 N N . ARG A 1 83 ? 18.839 8.097 -0.309 1.00 65.00 83 ARG A N 1
ATOM 659 C CA . ARG A 1 83 ? 19.017 9.527 0.008 1.00 65.00 83 ARG A CA 1
ATOM 660 C C . ARG A 1 83 ? 18.793 9.857 1.479 1.00 65.00 83 ARG A C 1
ATOM 662 O O . ARG A 1 83 ? 19.293 10.877 1.928 1.00 65.00 83 ARG A O 1
ATOM 669 N N . LYS A 1 84 ? 18.027 9.035 2.198 1.00 56.66 84 LYS A N 1
ATOM 670 C CA . LYS A 1 84 ? 17.703 9.251 3.613 1.00 56.66 84 LYS A CA 1
ATOM 671 C C . LYS A 1 84 ? 18.640 8.534 4.585 1.00 56.66 84 LYS A C 1
ATOM 673 O O . LYS A 1 84 ? 18.540 8.771 5.781 1.00 56.66 84 LYS A O 1
ATOM 678 N N . THR A 1 85 ? 19.501 7.637 4.098 1.00 54.09 85 THR A N 1
ATOM 679 C CA . THR A 1 85 ? 20.481 6.904 4.925 1.00 54.09 85 THR A CA 1
ATOM 680 C C . THR A 1 85 ? 21.850 7.593 5.000 1.00 54.09 85 THR A C 1
ATOM 682 O O . THR A 1 85 ? 22.757 7.059 5.634 1.00 54.09 85 THR A O 1
ATOM 685 N N . LYS A 1 86 ? 22.006 8.753 4.351 1.00 41.56 86 LYS A N 1
ATOM 686 C CA . LYS A 1 86 ? 23.141 9.673 4.496 1.00 41.56 86 LYS A CA 1
ATOM 687 C C . LYS A 1 86 ? 22.718 10.873 5.324 1.00 41.56 86 LYS A C 1
ATOM 689 O O . LYS A 1 86 ? 23.586 11.370 6.068 1.00 41.56 86 LYS A O 1
#

Foldseek 3Di:
DPDDDLDCPPVNLVVLLVAQEAEQEDDLCCLLDVVSVVSVVSNVVSCVPVVRHYHYHYDPDDVVCVVVVDDSSVVSNVVSVVVVVD